Protein AF-A0A6H1ZCY2-F1 (af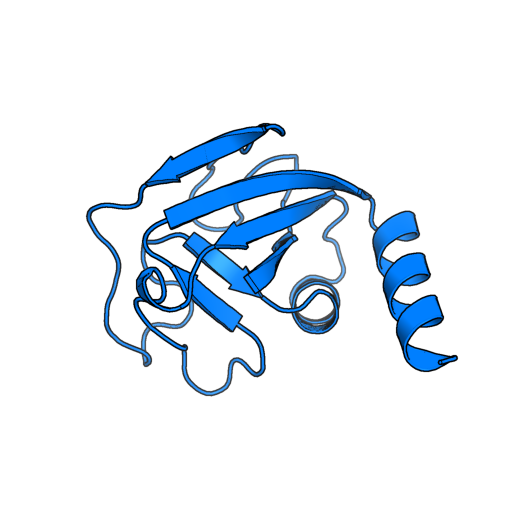db_monomer_lite)

Sequence (107 aa):
MRFWKYLNKGESPYQNFKYEVGKEYNFDDCEKSEYVLCGKGGNVATLTWCLRDNLNADEFIEVEFQVKDIVAIPINSDGKFRVSYFKVLRKINRKQAIRLLNKLIIK

Organism: NCBI:txid1070528

Radius of gyration: 13.06 Å; chains: 1; bounding box: 31×29×37 Å

Secondary structure (DSSP, 8-state):
-EEEEEEBTTB-TTT--B--TT-EEE-SS----TT-TT-SSEEEE-HHHHHHH-TT--EEEEEE--GGGEEE--TT-SSEEEESEEEEEEEEEHHHHHHHHHHHH--

pLDDT: mean 91.14, std 8.17, range [51.06, 98.44]

Structure (mmCIF, N/CA/C/O backbone):
data_AF-A0A6H1ZCY2-F1
#
_entry.id   AF-A0A6H1ZCY2-F1
#
loop_
_atom_site.group_PDB
_atom_site.id
_atom_site.type_symbol
_atom_site.label_atom_id
_atom_site.label_alt_id
_atom_site.label_comp_id
_atom_site.label_asym_id
_atom_site.label_entity_id
_atom_site.label_seq_id
_atom_site.pdbx_PDB_ins_code
_atom_site.Cartn_x
_atom_site.Cartn_y
_atom_site.Cartn_z
_atom_site.occupancy
_atom_site.B_iso_or_equiv
_atom_site.auth_seq_id
_atom_site.auth_comp_id
_atom_site.auth_asym_id
_atom_site.auth_atom_id
_atom_site.pdbx_PDB_model_num
ATOM 1 N N . MET A 1 1 ? -0.878 -12.682 -2.612 1.00 94.06 1 MET A N 1
ATOM 2 C CA . MET A 1 1 ? -0.162 -12.152 -1.429 1.00 94.06 1 MET A CA 1
ATOM 3 C C . MET A 1 1 ? -0.888 -10.916 -0.937 1.00 94.06 1 MET A C 1
ATOM 5 O O . MET A 1 1 ? -1.398 -10.191 -1.779 1.00 94.06 1 MET A O 1
ATOM 9 N N . ARG A 1 2 ? -0.950 -10.680 0.383 1.00 96.56 2 ARG A N 1
ATOM 10 C CA . ARG A 1 2 ? -1.617 -9.504 0.971 1.00 96.56 2 ARG A CA 1
ATOM 11 C C . ARG A 1 2 ? -0.656 -8.665 1.796 1.00 96.56 2 ARG A C 1
ATOM 13 O O . ARG A 1 2 ? -0.003 -9.194 2.691 1.00 96.56 2 ARG A O 1
ATOM 20 N N . PHE A 1 3 ? -0.578 -7.383 1.470 1.00 97.19 3 PHE A N 1
ATOM 21 C CA . PHE A 1 3 ? 0.339 -6.412 2.068 1.00 97.19 3 PHE A CA 1
ATOM 22 C C . PHE A 1 3 ? -0.369 -5.074 2.257 1.00 97.19 3 PHE A C 1
ATOM 24 O O . PHE A 1 3 ? -1.536 -4.916 1.906 1.00 97.19 3 PHE A O 1
ATOM 31 N N . TRP A 1 4 ? 0.336 -4.113 2.838 1.00 97.31 4 TRP A N 1
ATOM 32 C CA . TRP A 1 4 ? -0.220 -2.845 3.271 1.00 97.31 4 TRP A CA 1
ATOM 33 C C . TRP A 1 4 ? 0.495 -1.667 2.635 1.00 97.31 4 TRP A C 1
ATOM 35 O O . TRP A 1 4 ? 1.678 -1.722 2.313 1.00 97.31 4 TRP A O 1
ATOM 45 N N . LYS A 1 5 ? -0.220 -0.560 2.495 1.00 95.69 5 LYS A N 1
ATOM 46 C CA . LYS A 1 5 ? 0.364 0.738 2.179 1.00 95.69 5 LYS A CA 1
ATOM 47 C C . LYS A 1 5 ? -0.249 1.772 3.105 1.00 95.69 5 LYS A C 1
ATOM 49 O O . LYS A 1 5 ? -1.472 1.864 3.187 1.00 95.69 5 LYS A O 1
ATOM 54 N N . TYR A 1 6 ? 0.587 2.532 3.805 1.00 95.19 6 TYR A N 1
ATOM 55 C CA . TYR A 1 6 ? 0.099 3.689 4.543 1.00 95.19 6 TYR A CA 1
ATOM 56 C C . TYR A 1 6 ? -0.135 4.865 3.595 1.00 95.19 6 TYR A C 1
ATOM 58 O O . TYR A 1 6 ? 0.557 5.012 2.579 1.00 95.19 6 TYR A O 1
ATOM 66 N N . LEU A 1 7 ? -1.125 5.681 3.932 1.00 92.75 7 LEU A N 1
ATOM 67 C CA . LEU A 1 7 ? -1.483 6.897 3.219 1.00 92.75 7 LEU A CA 1
ATOM 68 C C . LEU A 1 7 ? -1.310 8.094 4.155 1.00 92.75 7 LEU A C 1
ATOM 70 O O . LEU A 1 7 ? -1.483 7.970 5.364 1.00 92.75 7 LEU A O 1
ATOM 74 N N . ASN A 1 8 ? -0.984 9.247 3.581 1.00 86.38 8 ASN A N 1
ATOM 75 C CA . ASN A 1 8 ? -0.963 10.528 4.271 1.00 86.38 8 ASN A CA 1
ATOM 76 C C . ASN A 1 8 ? -2.121 11.359 3.718 1.00 86.38 8 ASN A C 1
ATOM 78 O O . ASN A 1 8 ? -2.075 11.755 2.554 1.00 86.38 8 ASN A O 1
ATOM 82 N N . LYS A 1 9 ? -3.163 11.610 4.523 1.00 83.75 9 LYS A N 1
ATOM 83 C CA . LYS A 1 9 ? -4.367 12.351 4.086 1.00 83.75 9 LYS A CA 1
ATOM 84 C C . LYS A 1 9 ? -5.001 11.758 2.811 1.00 83.75 9 LYS A C 1
ATOM 86 O O . LYS A 1 9 ? -5.373 12.480 1.888 1.00 83.75 9 LYS A O 1
ATOM 91 N N . GLY A 1 10 ? -5.085 10.432 2.739 1.00 82.31 10 GLY A N 1
ATOM 92 C CA . GLY A 1 10 ? -5.663 9.696 1.614 1.00 82.31 10 GLY A CA 1
ATOM 93 C C . GLY A 1 10 ? -4.737 9.476 0.415 1.00 82.31 10 GLY A C 1
ATOM 94 O O . GLY A 1 10 ? -5.161 8.835 -0.549 1.00 82.31 10 GLY A O 1
ATOM 95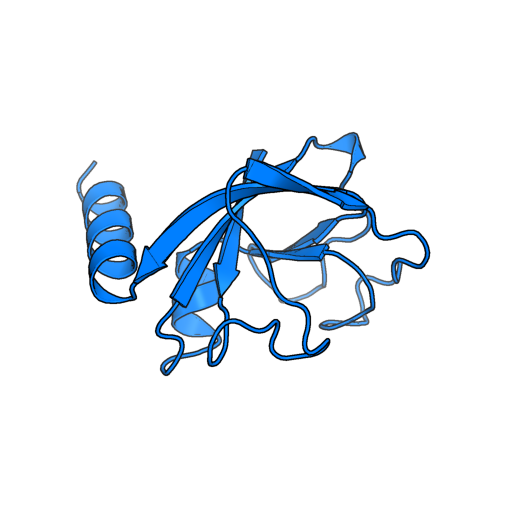 N N . GLU A 1 11 ? -3.490 9.950 0.466 1.00 85.44 11 GLU A N 1
ATOM 96 C CA . GLU A 1 11 ? -2.552 9.909 -0.659 1.00 85.44 11 GLU A CA 1
ATOM 97 C C . GLU A 1 11 ? -1.277 9.107 -0.368 1.00 85.44 11 GLU A C 1
ATOM 99 O O . GLU A 1 11 ? -0.807 8.996 0.765 1.00 85.44 11 GLU A O 1
ATOM 104 N N . SER A 1 12 ? -0.689 8.537 -1.423 1.00 84.00 12 SER A N 1
ATOM 105 C CA . SER A 1 12 ? 0.646 7.935 -1.369 1.00 84.00 12 SER A CA 1
ATOM 106 C C . SER A 1 12 ? 1.692 8.993 -0.979 1.00 84.00 12 SER A C 1
ATOM 108 O O . SER A 1 12 ? 1.777 10.003 -1.676 1.00 84.00 12 SER A O 1
ATOM 110 N N . PRO A 1 13 ? 2.573 8.736 0.006 1.00 79.06 13 PRO A N 1
ATOM 111 C CA . PRO A 1 13 ? 3.531 9.723 0.526 1.00 79.06 13 PRO A CA 1
ATOM 112 C C . PRO A 1 13 ? 4.496 10.307 -0.512 1.00 79.06 13 PRO A C 1
ATOM 114 O O . PRO A 1 13 ? 4.999 11.407 -0.335 1.00 79.06 13 PRO A O 1
ATOM 117 N N . TYR A 1 14 ? 4.778 9.545 -1.571 1.00 70.88 14 TYR A N 1
ATOM 118 C CA . TYR A 1 14 ? 5.786 9.880 -2.581 1.00 70.88 14 TYR A CA 1
ATOM 119 C C . TYR A 1 14 ? 5.204 10.191 -3.963 1.00 70.88 14 TYR A C 1
ATOM 121 O O . TYR A 1 14 ? 5.938 10.618 -4.845 1.00 70.88 14 TYR A O 1
ATOM 129 N N . GLN A 1 15 ? 3.916 9.926 -4.195 1.00 70.44 15 GLN A N 1
ATOM 130 C CA . GLN A 1 15 ? 3.334 9.983 -5.545 1.00 70.44 15 GLN A CA 1
ATOM 131 C C . GLN A 1 15 ? 1.989 10.719 -5.600 1.00 70.44 15 GLN A C 1
ATOM 133 O O . GLN A 1 15 ? 1.362 10.710 -6.654 1.00 70.44 15 GLN A O 1
ATOM 138 N N . ASN A 1 16 ? 1.520 11.297 -4.482 1.00 78.06 16 ASN A N 1
ATOM 139 C CA . ASN A 1 16 ? 0.212 11.965 -4.347 1.00 78.06 16 ASN A CA 1
ATOM 140 C C . ASN A 1 16 ? -0.946 11.168 -4.977 1.00 78.06 16 ASN A C 1
ATOM 142 O O . ASN A 1 16 ? -1.897 11.706 -5.538 1.00 78.06 16 ASN A O 1
ATOM 146 N N . PHE A 1 17 ? -0.831 9.840 -4.929 1.00 84.88 17 PHE A N 1
ATOM 147 C CA . PHE A 1 17 ? -1.738 8.931 -5.611 1.00 84.88 17 PHE A CA 1
ATOM 148 C C . PHE A 1 17 ? -2.833 8.480 -4.649 1.00 84.88 17 PHE A C 1
ATOM 150 O O . PHE A 1 17 ? -2.523 8.026 -3.542 1.00 84.88 17 PHE A O 1
ATOM 157 N N . LYS A 1 18 ? -4.096 8.575 -5.074 1.00 90.56 18 LYS A N 1
ATOM 158 C CA . LYS A 1 18 ? -5.263 8.153 -4.289 1.00 90.56 18 LYS A CA 1
ATOM 159 C C . LYS A 1 18 ? -5.688 6.742 -4.659 1.00 90.56 18 LYS A C 1
ATOM 161 O O . LYS A 1 18 ? -5.736 6.381 -5.831 1.00 90.56 18 LYS A O 1
ATOM 166 N N . TYR A 1 19 ? -6.042 5.969 -3.642 1.00 92.88 19 TYR A N 1
ATOM 167 C CA . TYR A 1 19 ? -6.469 4.584 -3.797 1.00 92.88 19 TYR A CA 1
ATOM 168 C C . TYR A 1 19 ? -7.908 4.399 -3.330 1.00 92.88 19 TYR A C 1
ATOM 170 O O . TYR A 1 19 ? -8.283 4.835 -2.239 1.00 92.88 19 TYR A O 1
ATOM 178 N N . GLU A 1 20 ? -8.692 3.705 -4.145 1.00 94.94 20 GLU A N 1
ATOM 179 C CA . GLU A 1 20 ? -10.088 3.379 -3.883 1.00 94.94 20 GLU A CA 1
ATOM 180 C C . GLU A 1 20 ? -10.240 1.883 -3.616 1.00 94.94 20 GLU A C 1
ATOM 182 O O . GLU A 1 20 ? -9.610 1.050 -4.266 1.00 94.94 20 GLU A O 1
ATOM 187 N N . VAL A 1 21 ? -11.096 1.535 -2.656 1.00 97.25 21 VAL A N 1
ATOM 188 C CA . VAL A 1 21 ? -11.386 0.137 -2.318 1.00 97.25 21 VAL A CA 1
ATOM 189 C C . VAL A 1 21 ? -12.079 -0.555 -3.492 1.00 97.25 21 VAL A C 1
ATOM 191 O O . VAL A 1 21 ? -12.992 0.000 -4.095 1.00 97.25 21 VAL A O 1
ATOM 194 N N . GLY A 1 22 ? -11.648 -1.777 -3.806 1.00 97.56 22 GLY A N 1
ATOM 195 C CA . GLY A 1 22 ? -12.163 -2.582 -4.911 1.00 97.56 22 GLY A CA 1
ATOM 196 C C . GLY A 1 22 ? -11.494 -2.303 -6.258 1.00 97.56 22 GLY A C 1
ATOM 197 O O . GLY A 1 22 ? -11.631 -3.129 -7.160 1.00 97.56 22 GLY A O 1
ATOM 198 N N . LYS A 1 23 ? -10.743 -1.199 -6.391 1.00 97.81 23 LYS A N 1
ATOM 199 C CA . LYS A 1 23 ? -10.030 -0.855 -7.626 1.00 97.81 23 LYS A CA 1
ATOM 200 C C . LYS A 1 23 ? -8.686 -1.564 -7.753 1.00 97.81 23 LYS A C 1
ATOM 202 O O . LYS A 1 23 ? -8.066 -1.983 -6.772 1.00 97.81 23 LYS A O 1
ATOM 207 N N . GLU A 1 24 ? -8.261 -1.670 -9.001 1.00 97.62 24 GLU A N 1
ATOM 208 C CA . GLU A 1 24 ? -7.037 -2.316 -9.451 1.00 97.62 24 GLU A CA 1
ATOM 209 C C . GLU A 1 24 ? -6.129 -1.268 -10.091 1.00 97.62 24 GLU A C 1
ATOM 211 O O . GLU A 1 24 ? -6.606 -0.338 -10.745 1.00 97.62 24 GLU A O 1
ATOM 216 N N . TYR A 1 25 ? -4.825 -1.399 -9.865 1.00 96.25 25 TYR A N 1
ATOM 217 C CA . TYR A 1 25 ? -3.834 -0.409 -10.264 1.00 96.25 25 TYR A CA 1
ATOM 218 C C . TYR A 1 25 ? -2.655 -1.095 -10.941 1.00 96.25 25 TYR A C 1
ATOM 220 O O . TYR A 1 25 ? -2.068 -2.014 -10.371 1.00 96.25 25 TYR A O 1
ATOM 228 N N . ASN A 1 26 ? -2.316 -0.616 -12.139 1.00 96.12 26 ASN A N 1
ATOM 229 C CA . ASN A 1 26 ? -1.144 -1.022 -12.912 1.00 96.12 26 ASN A CA 1
ATOM 230 C C . ASN A 1 26 ? -0.107 0.108 -12.894 1.00 96.12 26 ASN A C 1
ATOM 232 O O . ASN A 1 26 ? -0.463 1.287 -12.947 1.00 96.12 26 ASN A O 1
ATOM 236 N N . PHE A 1 27 ? 1.168 -0.258 -12.811 1.00 93.69 27 PHE A N 1
ATOM 237 C CA . PHE A 1 27 ? 2.302 0.656 -12.780 1.00 93.69 27 PHE A CA 1
ATOM 238 C C . PHE A 1 27 ? 3.273 0.278 -13.907 1.00 93.69 27 PHE A C 1
ATOM 240 O O . PHE A 1 27 ? 4.060 -0.654 -13.762 1.00 93.69 27 PHE A O 1
ATOM 247 N N . ASP A 1 28 ? 3.217 1.001 -15.027 1.00 89.69 28 ASP A N 1
ATOM 248 C CA . ASP A 1 28 ? 3.939 0.613 -16.251 1.00 89.69 28 ASP A CA 1
ATOM 249 C C . ASP A 1 28 ? 5.447 0.930 -16.207 1.00 89.69 28 ASP A C 1
ATOM 251 O O . ASP A 1 28 ? 6.258 0.202 -16.774 1.00 89.69 28 ASP A O 1
ATOM 255 N N . ASP A 1 29 ? 5.844 1.990 -15.494 1.00 90.62 29 ASP A N 1
ATOM 256 C CA . ASP A 1 29 ? 7.236 2.463 -15.393 1.00 90.62 29 ASP A CA 1
ATOM 257 C C . ASP A 1 29 ? 7.820 2.191 -13.996 1.00 90.62 29 ASP A C 1
ATOM 259 O O . ASP A 1 29 ? 8.144 3.107 -13.234 1.00 90.62 29 ASP A O 1
ATOM 263 N N . CYS A 1 30 ? 7.858 0.916 -13.597 1.00 92.19 30 CYS A N 1
ATOM 264 C CA . CYS A 1 30 ? 8.411 0.527 -12.301 1.00 92.19 30 CYS A CA 1
ATOM 265 C C . CYS A 1 30 ? 9.942 0.574 -12.270 1.00 92.19 30 CYS A C 1
ATOM 267 O O . CYS A 1 30 ? 10.619 -0.003 -13.119 1.00 92.19 30 CYS A O 1
ATOM 269 N N . GLU A 1 31 ? 10.481 1.153 -11.197 1.00 94.12 31 GLU A N 1
ATOM 270 C CA . GLU A 1 31 ? 11.911 1.113 -10.893 1.00 94.12 31 GLU A CA 1
ATOM 271 C C . GLU A 1 31 ? 12.335 -0.312 -10.510 1.00 94.12 31 GLU A C 1
ATOM 273 O O . GLU A 1 31 ? 11.815 -0.882 -9.548 1.00 94.12 31 GLU A O 1
ATOM 278 N N . LYS A 1 32 ? 13.297 -0.887 -11.231 1.00 93.25 32 LYS A N 1
ATOM 279 C CA . LYS A 1 32 ? 13.730 -2.284 -11.055 1.00 93.25 32 LYS A CA 1
ATOM 280 C C . LYS A 1 32 ? 14.886 -2.436 -10.072 1.00 93.25 32 LYS A C 1
ATOM 282 O O . LYS A 1 32 ? 15.116 -3.532 -9.575 1.00 93.25 32 LYS A O 1
ATOM 287 N N . SER A 1 33 ? 15.599 -1.355 -9.771 1.00 92.62 33 SER A N 1
ATOM 288 C CA . SER A 1 33 ? 16.709 -1.380 -8.829 1.00 92.62 33 SER A CA 1
ATOM 289 C C . SER A 1 33 ? 16.219 -1.535 -7.388 1.00 92.62 33 SER A C 1
ATOM 291 O O . SER A 1 33 ? 15.393 -0.758 -6.889 1.00 92.62 33 SER A O 1
ATOM 293 N N . GLU A 1 34 ? 16.774 -2.526 -6.695 1.00 90.06 34 GLU A N 1
ATOM 294 C CA . GLU A 1 34 ? 16.586 -2.744 -5.258 1.00 90.06 34 GLU A CA 1
ATOM 295 C C . GLU A 1 34 ? 17.295 -1.690 -4.393 1.00 90.06 34 GLU A C 1
ATOM 297 O O . GLU A 1 34 ? 16.893 -1.458 -3.253 1.00 90.06 34 GLU A O 1
ATOM 302 N N . TYR A 1 35 ? 18.295 -0.994 -4.944 1.00 92.31 35 TYR A N 1
ATOM 303 C CA . TYR A 1 35 ? 19.022 0.083 -4.263 1.00 92.31 35 TYR A CA 1
ATOM 304 C C . TYR A 1 35 ? 18.214 1.383 -4.175 1.00 92.31 35 TYR A C 1
ATOM 306 O O . TYR A 1 35 ? 18.487 2.238 -3.333 1.00 92.31 35 TYR A O 1
ATOM 314 N N . VAL A 1 36 ? 17.194 1.546 -5.022 1.00 87.31 36 VAL A N 1
ATOM 315 C CA . VAL A 1 36 ? 16.286 2.692 -4.950 1.00 87.31 36 VAL A CA 1
ATOM 316 C C . VAL A 1 36 ? 15.178 2.348 -3.962 1.00 87.31 36 VAL A C 1
ATOM 318 O O . VAL A 1 36 ? 14.275 1.585 -4.286 1.00 87.31 36 VAL A O 1
ATOM 321 N N . LEU A 1 37 ? 15.201 2.910 -2.752 1.00 82.69 37 LEU A N 1
ATOM 322 C CA . LEU A 1 37 ? 14.251 2.525 -1.696 1.00 82.69 37 LEU A CA 1
ATOM 323 C C . LEU A 1 37 ? 12.805 2.954 -1.990 1.00 82.69 37 LEU A C 1
ATOM 325 O O . LEU A 1 37 ? 11.868 2.206 -1.706 1.00 82.69 37 LEU A O 1
ATOM 329 N N . CYS A 1 38 ? 12.611 4.132 -2.587 1.00 79.62 38 CYS A N 1
ATOM 330 C CA . CYS A 1 38 ? 11.301 4.725 -2.895 1.00 79.62 38 CYS A CA 1
ATOM 331 C C . CYS A 1 38 ? 11.141 5.014 -4.397 1.00 79.62 38 CYS A C 1
ATOM 333 O O . CYS A 1 38 ? 10.754 6.109 -4.792 1.00 79.62 38 CYS A O 1
ATOM 335 N N . GLY A 1 39 ? 11.465 4.028 -5.237 1.00 84.81 39 GLY A N 1
ATOM 336 C CA . GLY A 1 39 ? 11.325 4.122 -6.692 1.00 84.81 39 GLY A CA 1
ATOM 337 C C . GLY A 1 39 ? 9.874 4.054 -7.178 1.00 84.81 39 GLY A C 1
ATOM 338 O O . GLY A 1 39 ? 8.965 3.680 -6.425 1.00 84.81 39 GLY A O 1
ATOM 339 N N . LYS A 1 40 ? 9.664 4.392 -8.456 1.00 91.12 40 LYS A N 1
ATOM 340 C CA . LYS A 1 40 ? 8.353 4.334 -9.120 1.00 91.12 40 LYS A CA 1
ATOM 341 C C . LYS A 1 40 ? 7.751 2.928 -9.044 1.00 91.12 40 LYS A C 1
ATOM 343 O O . LYS A 1 40 ? 8.453 1.942 -9.241 1.00 91.12 40 LYS A O 1
ATOM 348 N N . GLY A 1 41 ? 6.450 2.846 -8.780 1.00 92.38 41 GLY A N 1
ATOM 349 C CA . GLY A 1 41 ? 5.686 1.598 -8.719 1.00 92.38 41 GLY A CA 1
ATOM 350 C C . GLY A 1 41 ? 4.827 1.478 -7.462 1.00 92.38 41 GLY A C 1
ATOM 351 O O . GLY A 1 41 ? 4.826 2.357 -6.592 1.00 92.38 41 GLY A O 1
ATOM 352 N N . GLY A 1 42 ? 4.122 0.355 -7.347 1.00 94.25 42 GLY A N 1
ATOM 353 C CA . GLY A 1 42 ? 3.323 0.014 -6.179 1.00 94.25 42 GLY A CA 1
ATOM 354 C C . GLY A 1 42 ? 4.208 -0.335 -4.986 1.00 94.25 42 GLY A C 1
ATOM 355 O O . GLY A 1 42 ? 4.610 -1.478 -4.817 1.00 94.25 42 GLY A O 1
ATOM 356 N N . ASN A 1 43 ? 4.532 0.651 -4.151 1.00 94.69 43 ASN A N 1
ATOM 357 C CA . ASN A 1 43 ? 5.301 0.427 -2.925 1.00 94.69 43 ASN A CA 1
ATOM 358 C C . ASN A 1 43 ? 4.367 -0.015 -1.789 1.00 94.69 43 ASN A C 1
ATOM 360 O O . ASN A 1 43 ? 3.543 0.784 -1.326 1.00 94.69 43 ASN A O 1
ATOM 364 N N . VAL A 1 44 ? 4.520 -1.266 -1.355 1.00 95.81 44 VAL A N 1
ATOM 365 C CA . VAL A 1 44 ? 3.686 -1.951 -0.354 1.00 95.81 44 VAL A CA 1
ATOM 366 C C . VAL A 1 44 ? 4.591 -2.654 0.654 1.00 95.81 44 VAL A C 1
ATOM 368 O O . VAL A 1 44 ? 5.722 -2.997 0.332 1.00 95.81 44 VAL A O 1
ATOM 371 N N . ALA A 1 45 ? 4.140 -2.852 1.885 1.00 96.12 45 ALA A N 1
ATOM 372 C CA . ALA A 1 45 ? 4.948 -3.449 2.936 1.00 96.12 45 ALA A CA 1
ATOM 373 C C . ALA A 1 45 ? 4.108 -4.189 3.982 1.00 96.12 45 ALA A C 1
ATOM 375 O O . ALA A 1 45 ? 2.877 -4.174 3.951 1.00 96.12 45 ALA A O 1
ATOM 376 N N . THR A 1 46 ? 4.762 -4.910 4.890 1.00 95.50 46 THR A N 1
ATOM 377 C CA . THR A 1 46 ? 4.071 -5.512 6.035 1.00 95.50 46 THR A CA 1
ATOM 378 C C . THR A 1 46 ? 3.434 -4.418 6.893 1.00 95.50 46 THR A C 1
ATOM 380 O O . THR 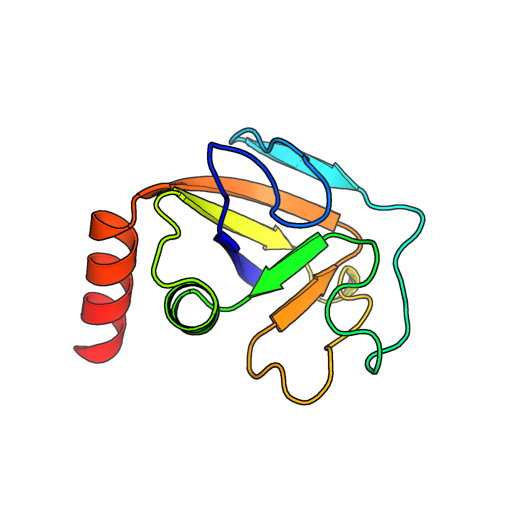A 1 46 ? 3.918 -3.286 6.950 1.00 95.50 46 THR A O 1
ATOM 383 N N . LEU A 1 47 ? 2.355 -4.748 7.609 1.00 94.81 47 LEU A N 1
ATOM 384 C CA . LEU A 1 47 ? 1.685 -3.766 8.468 1.00 94.81 47 LEU A CA 1
ATOM 385 C C . LEU A 1 47 ? 2.615 -3.241 9.574 1.00 94.81 47 LEU A C 1
ATOM 387 O O . LEU A 1 47 ? 2.588 -2.055 9.896 1.00 94.81 47 LEU A O 1
ATOM 391 N N . THR A 1 48 ? 3.472 -4.115 10.112 1.00 93.62 48 THR A N 1
ATOM 392 C CA . THR A 1 48 ? 4.512 -3.760 11.085 1.00 93.62 48 THR A CA 1
ATOM 393 C C . THR A 1 48 ? 5.499 -2.757 10.504 1.00 93.62 48 THR A C 1
ATOM 395 O O . THR A 1 48 ? 5.817 -1.771 11.168 1.00 93.62 48 THR A O 1
ATOM 398 N N . TRP A 1 49 ? 5.946 -2.972 9.263 1.00 93.62 49 TRP A N 1
ATOM 399 C CA . TRP A 1 49 ? 6.826 -2.032 8.579 1.00 93.62 49 TRP A CA 1
ATOM 400 C C . TRP A 1 49 ? 6.144 -0.674 8.405 1.00 93.62 49 TRP A C 1
ATOM 402 O O . TRP A 1 49 ? 6.703 0.335 8.818 1.00 93.62 49 TRP A O 1
ATOM 412 N N . CYS A 1 50 ? 4.901 -0.637 7.907 1.00 94.25 50 CYS A N 1
ATOM 413 C CA . CYS A 1 50 ? 4.169 0.620 7.711 1.00 94.25 50 CYS A CA 1
ATOM 414 C C . CYS A 1 50 ? 4.013 1.433 9.005 1.00 94.25 50 CYS A C 1
ATOM 416 O O . CYS A 1 50 ? 4.158 2.652 8.985 1.00 94.25 50 CYS A O 1
ATOM 418 N N . LEU A 1 51 ? 3.715 0.770 10.126 1.00 92.50 51 LEU A N 1
ATOM 419 C CA . LEU A 1 51 ? 3.542 1.436 11.420 1.00 92.50 51 LEU A CA 1
ATOM 420 C C . LEU A 1 51 ? 4.858 1.936 12.027 1.00 92.50 51 LEU A C 1
ATOM 422 O O . LEU A 1 51 ? 4.826 2.901 12.791 1.00 92.50 51 LEU A O 1
ATOM 426 N N . ARG A 1 52 ? 5.983 1.284 11.703 1.00 91.81 52 ARG A N 1
ATOM 427 C CA . ARG A 1 52 ? 7.331 1.689 12.123 1.00 91.81 52 ARG A CA 1
ATOM 428 C C . ARG A 1 52 ? 7.871 2.834 11.268 1.00 91.81 52 ARG A C 1
ATOM 430 O O . ARG A 1 52 ? 8.444 3.762 11.822 1.00 91.81 52 ARG A O 1
ATOM 437 N N . ASP A 1 53 ? 7.686 2.754 9.952 1.00 91.44 53 ASP A N 1
ATOM 438 C CA . ASP A 1 53 ? 8.194 3.732 8.982 1.00 91.44 53 ASP A CA 1
ATOM 439 C C . ASP A 1 53 ? 7.521 5.099 9.150 1.00 91.44 53 ASP A C 1
ATOM 441 O O . ASP A 1 53 ? 8.186 6.130 9.139 1.00 91.44 53 ASP A O 1
ATOM 445 N N . ASN A 1 54 ? 6.205 5.115 9.387 1.00 89.62 54 ASN A N 1
ATOM 446 C CA . ASN A 1 54 ? 5.471 6.350 9.629 1.00 89.62 54 ASN A CA 1
ATOM 447 C C . ASN A 1 54 ? 4.606 6.266 10.896 1.00 89.62 54 ASN A C 1
ATOM 449 O O . ASN A 1 54 ? 3.488 5.736 10.913 1.00 89.62 54 ASN A O 1
ATOM 453 N N . LEU A 1 55 ? 5.115 6.872 11.972 1.00 88.12 55 LEU A N 1
ATOM 454 C CA . LEU A 1 55 ? 4.433 6.956 13.268 1.00 88.12 55 LEU A CA 1
ATOM 455 C C . LEU A 1 55 ? 3.137 7.779 13.216 1.00 88.12 55 LEU A C 1
ATOM 457 O O . LEU A 1 55 ? 2.251 7.560 14.041 1.00 88.12 55 LEU A O 1
ATOM 461 N N . ASN A 1 56 ? 3.006 8.665 12.228 1.00 88.38 56 ASN A N 1
ATOM 462 C CA . ASN A 1 56 ? 1.874 9.575 12.074 1.00 88.38 56 ASN A CA 1
ATOM 463 C C . ASN A 1 56 ? 0.859 9.108 11.024 1.00 88.38 56 ASN A C 1
ATOM 465 O O . ASN A 1 56 ? -0.181 9.743 10.878 1.00 88.38 56 ASN A O 1
ATOM 469 N N . ALA A 1 57 ? 1.128 8.009 10.311 1.00 89.06 57 ALA A N 1
ATOM 470 C CA . ALA A 1 57 ? 0.167 7.436 9.379 1.00 89.06 57 ALA A CA 1
ATOM 471 C C . ALA A 1 57 ? -1.128 7.043 10.108 1.00 89.06 57 ALA A C 1
ATOM 473 O O . ALA A 1 57 ? -1.114 6.256 11.069 1.00 89.06 57 ALA A O 1
ATOM 474 N N . ASP A 1 58 ? -2.238 7.596 9.630 1.00 91.56 58 ASP A N 1
ATOM 475 C CA . ASP A 1 58 ? -3.591 7.424 10.150 1.00 91.56 58 ASP A CA 1
ATOM 476 C C . ASP A 1 58 ? -4.431 6.460 9.302 1.00 91.56 58 ASP A C 1
ATOM 478 O O . ASP A 1 58 ? -5.313 5.788 9.845 1.00 91.56 58 ASP A O 1
ATOM 482 N N . GLU A 1 59 ? -4.107 6.328 8.016 1.00 95.75 59 GLU A N 1
ATOM 483 C CA . GLU A 1 59 ? -4.795 5.488 7.039 1.00 95.75 59 GLU A CA 1
ATOM 484 C C . GLU A 1 59 ? -3.884 4.410 6.436 1.00 95.75 59 GLU A C 1
ATOM 486 O O . GLU A 1 59 ? -2.730 4.651 6.081 1.00 95.75 59 GLU A O 1
ATOM 491 N N . PHE A 1 60 ? -4.440 3.212 6.255 1.00 97.00 60 PHE A N 1
ATOM 492 C CA . PHE A 1 60 ? -3.756 2.068 5.657 1.00 97.00 60 PHE A CA 1
ATOM 493 C C . PHE A 1 60 ? -4.692 1.362 4.683 1.00 97.00 60 PHE A C 1
ATOM 495 O O . PHE A 1 60 ? -5.853 1.107 5.006 1.00 97.00 60 PHE A O 1
ATOM 502 N N . ILE A 1 61 ? -4.184 1.000 3.511 1.00 97.44 61 ILE A N 1
ATOM 503 C CA . ILE A 1 61 ? -4.887 0.130 2.567 1.00 97.44 61 ILE A CA 1
ATOM 504 C C . ILE A 1 61 ? -4.263 -1.259 2.584 1.00 97.44 61 ILE A C 1
ATOM 506 O O . ILE A 1 61 ? -3.040 -1.385 2.582 1.00 97.44 61 ILE A O 1
ATOM 510 N N . GLU A 1 62 ? -5.100 -2.292 2.609 1.00 98.19 62 GLU A N 1
ATOM 511 C CA . GLU A 1 62 ? -4.667 -3.659 2.325 1.00 98.19 62 GLU A CA 1
ATOM 512 C C . GLU A 1 62 ? -4.796 -3.896 0.832 1.00 98.19 62 GLU A C 1
ATOM 514 O O . GLU A 1 62 ? -5.838 -3.598 0.240 1.00 98.19 62 GLU A O 1
ATOM 519 N N . VAL A 1 63 ? -3.755 -4.456 0.238 1.00 98.38 63 VAL A N 1
ATOM 520 C CA . VAL A 1 63 ? -3.708 -4.746 -1.184 1.00 98.38 63 VAL A CA 1
ATOM 521 C C . VAL A 1 63 ? -3.372 -6.202 -1.433 1.00 98.38 63 VAL A C 1
ATOM 523 O O . VAL A 1 63 ? -2.725 -6.854 -0.612 1.00 98.38 63 VAL A O 1
ATOM 526 N N . GLU A 1 64 ? -3.794 -6.697 -2.587 1.00 98.44 64 GLU A N 1
ATOM 527 C CA . GLU A 1 64 ? -3.524 -8.045 -3.055 1.00 98.44 64 GLU A CA 1
ATOM 528 C C . GLU A 1 64 ? -2.822 -8.028 -4.409 1.00 98.44 64 GLU A C 1
ATOM 530 O O . GLU A 1 64 ? -3.210 -7.289 -5.311 1.00 98.44 64 GLU A O 1
ATOM 535 N N . PHE A 1 65 ? -1.787 -8.855 -4.535 1.00 97.81 65 PHE A N 1
ATOM 536 C CA . PHE A 1 65 ? -1.019 -9.058 -5.765 1.00 97.81 65 PHE A CA 1
ATOM 537 C C . PHE A 1 65 ? -0.462 -10.487 -5.823 1.00 97.81 65 PHE A C 1
ATOM 539 O O . PHE A 1 65 ? -0.460 -11.212 -4.820 1.00 97.81 65 PHE A O 1
ATOM 546 N N . GLN A 1 66 ? 0.003 -10.922 -6.987 1.00 97.69 66 GLN A N 1
ATOM 547 C CA . GLN A 1 66 ? 0.632 -12.223 -7.216 1.00 97.69 66 GLN A CA 1
ATOM 548 C C . GLN A 1 66 ? 2.160 -12.108 -7.203 1.00 97.69 66 GLN A C 1
ATOM 550 O O . GLN A 1 66 ? 2.717 -11.044 -7.432 1.00 97.69 66 GLN A O 1
ATOM 555 N N . VAL A 1 67 ? 2.865 -13.223 -6.983 1.00 96.56 67 VAL A N 1
ATOM 556 C CA . VAL A 1 67 ? 4.344 -13.240 -6.975 1.00 96.56 67 VAL A CA 1
ATOM 557 C C . VAL A 1 67 ? 4.926 -12.668 -8.275 1.00 96.56 67 VAL A C 1
ATOM 559 O O . VAL A 1 67 ? 5.905 -11.933 -8.230 1.00 96.56 67 VAL A O 1
ATOM 562 N N . LYS A 1 68 ? 4.281 -12.943 -9.417 1.00 96.88 68 LYS A N 1
ATOM 563 C CA . LYS A 1 68 ? 4.684 -12.436 -10.740 1.00 96.88 68 LYS A CA 1
ATOM 564 C C . LYS A 1 68 ? 4.634 -10.905 -10.864 1.00 96.88 68 LYS A C 1
ATOM 566 O O . LYS A 1 68 ? 5.245 -10.362 -11.774 1.00 96.88 68 LYS A O 1
ATOM 571 N N . ASP A 1 69 ? 3.894 -10.235 -9.982 1.00 97.25 69 ASP A N 1
ATOM 572 C CA . ASP A 1 69 ? 3.723 -8.782 -10.002 1.00 97.25 69 ASP A CA 1
ATOM 573 C C . ASP A 1 69 ? 4.842 -8.074 -9.215 1.00 97.25 69 ASP A C 1
ATOM 575 O O . ASP A 1 69 ? 4.908 -6.848 -9.209 1.00 97.25 69 ASP A O 1
ATOM 579 N N . ILE A 1 70 ? 5.725 -8.814 -8.527 1.00 96.38 70 ILE A N 1
ATOM 580 C CA . ILE A 1 70 ? 6.868 -8.244 -7.803 1.00 96.38 70 ILE A CA 1
ATOM 581 C C . ILE A 1 70 ? 7.933 -7.809 -8.808 1.00 96.38 70 ILE A C 1
ATOM 583 O O . ILE A 1 70 ? 8.456 -8.616 -9.571 1.00 96.38 70 ILE A O 1
ATOM 587 N N . VAL A 1 71 ? 8.286 -6.527 -8.761 1.00 96.06 71 VAL A N 1
ATOM 588 C CA . VAL A 1 71 ? 9.324 -5.927 -9.607 1.00 96.06 71 VAL A CA 1
ATOM 589 C C . VAL A 1 71 ? 10.664 -5.879 -8.885 1.00 96.06 71 VAL A C 1
ATOM 591 O O . VAL A 1 71 ? 11.693 -6.168 -9.485 1.00 96.06 71 VAL A O 1
ATOM 594 N N . ALA A 1 72 ? 10.659 -5.500 -7.606 1.00 94.44 72 ALA A N 1
ATOM 595 C CA . ALA A 1 72 ? 11.867 -5.405 -6.796 1.00 94.44 72 ALA A CA 1
ATOM 596 C C . ALA A 1 72 ? 11.547 -5.585 -5.309 1.00 94.44 72 ALA A C 1
ATOM 598 O O . ALA A 1 72 ? 10.456 -5.237 -4.840 1.00 94.44 72 ALA A O 1
ATOM 599 N N . ILE A 1 73 ? 12.529 -6.073 -4.556 1.00 93.19 73 ILE A N 1
ATOM 600 C CA . ILE A 1 73 ? 12.517 -6.104 -3.092 1.00 93.19 73 ILE A CA 1
ATOM 601 C C . ILE A 1 73 ? 13.608 -5.130 -2.646 1.00 93.19 73 ILE A C 1
ATOM 603 O O . ILE A 1 73 ? 14.779 -5.465 -2.779 1.00 93.19 73 ILE A O 1
ATOM 607 N N . PRO A 1 74 ? 13.275 -3.905 -2.197 1.00 90.25 74 PRO A N 1
ATOM 608 C CA . PRO A 1 74 ? 14.307 -2.937 -1.849 1.00 90.25 74 PRO A CA 1
ATOM 609 C C . PRO A 1 74 ? 15.225 -3.456 -0.736 1.00 90.25 74 PRO A C 1
ATOM 611 O O . PRO A 1 74 ? 14.754 -4.062 0.230 1.00 90.25 74 PRO A O 1
ATOM 614 N N . ILE A 1 75 ? 16.526 -3.202 -0.833 1.00 87.94 75 ILE A N 1
ATOM 615 C CA . ILE A 1 7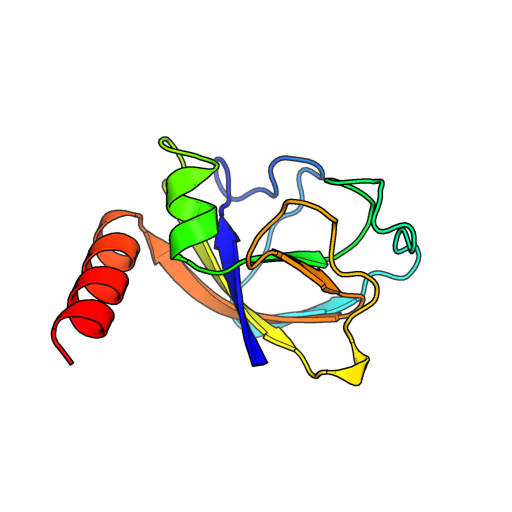5 ? 17.470 -3.648 0.200 1.00 87.94 75 ILE A CA 1
ATOM 616 C C . ILE A 1 75 ? 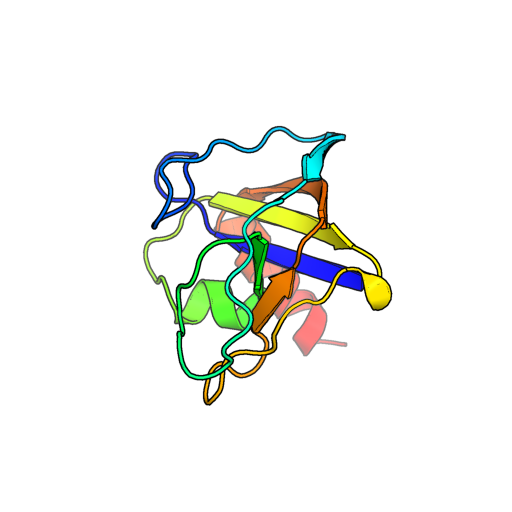17.199 -2.943 1.536 1.00 87.94 75 ILE A C 1
ATOM 618 O O . ILE A 1 75 ? 16.677 -1.827 1.566 1.00 87.94 75 ILE A O 1
ATOM 622 N N . ASN A 1 76 ? 17.551 -3.588 2.652 1.00 83.06 76 ASN A N 1
ATOM 623 C CA . ASN A 1 76 ? 17.395 -3.044 4.011 1.00 83.06 76 ASN A CA 1
ATOM 624 C C . ASN A 1 76 ? 15.968 -2.557 4.341 1.00 83.06 76 ASN A C 1
ATOM 626 O O . ASN A 1 76 ? 15.784 -1.645 5.147 1.00 83.06 76 ASN A O 1
ATOM 630 N N . SER A 1 77 ? 14.949 -3.132 3.695 1.00 76.94 77 SER A N 1
ATOM 631 C CA . SER A 1 77 ? 13.558 -2.684 3.814 1.00 76.94 77 SER A CA 1
ATOM 632 C C . SER A 1 77 ? 12.625 -3.705 4.472 1.00 76.94 77 SER A C 1
ATOM 634 O O . SER A 1 77 ? 11.415 -3.500 4.439 1.00 76.94 77 SER A O 1
ATOM 636 N N . ASP A 1 78 ? 13.184 -4.776 5.058 1.00 80.06 78 ASP A N 1
ATOM 637 C CA . ASP A 1 78 ? 12.531 -5.888 5.771 1.00 80.06 78 ASP A CA 1
ATOM 638 C C . ASP A 1 78 ? 10.998 -5.857 5.751 1.00 80.06 78 ASP A C 1
ATOM 640 O O . ASP A 1 78 ? 10.325 -5.331 6.644 1.00 80.06 78 ASP A O 1
ATOM 644 N N . GLY A 1 79 ? 10.441 -6.451 4.694 1.00 86.06 79 GLY A N 1
ATOM 645 C CA . GLY A 1 79 ? 9.003 -6.581 4.503 1.00 86.06 79 GLY A CA 1
ATOM 646 C C . GLY A 1 79 ? 8.378 -5.583 3.533 1.00 86.06 79 GLY A C 1
ATOM 647 O O . GLY A 1 79 ? 7.150 -5.525 3.498 1.00 86.06 79 GLY A O 1
ATOM 648 N N . LYS A 1 80 ? 9.161 -4.832 2.751 1.00 93.44 80 LYS A N 1
ATOM 649 C CA . LYS A 1 80 ? 8.675 -4.000 1.639 1.00 93.44 80 LYS A CA 1
ATOM 650 C C . LYS A 1 80 ? 8.843 -4.701 0.288 1.00 93.44 80 LYS A C 1
ATOM 652 O O . LYS A 1 80 ? 9.837 -5.365 0.024 1.00 93.44 80 LYS A O 1
ATOM 657 N N . PHE A 1 81 ? 7.871 -4.483 -0.588 1.00 95.19 81 PHE A N 1
ATOM 658 C CA . PHE A 1 81 ? 7.865 -4.902 -1.982 1.00 95.19 81 PHE A CA 1
ATOM 659 C C . PHE A 1 81 ? 7.552 -3.707 -2.877 1.00 95.19 81 PHE A C 1
ATOM 661 O O . PHE A 1 81 ? 6.765 -2.821 -2.522 1.00 95.19 81 PHE A O 1
ATOM 668 N N . ARG A 1 82 ? 8.142 -3.713 -4.069 1.00 95.31 82 ARG A N 1
ATOM 669 C CA . ARG A 1 82 ? 7.685 -2.906 -5.193 1.00 95.31 82 ARG A CA 1
ATOM 670 C C . ARG A 1 82 ? 7.005 -3.817 -6.198 1.00 95.31 82 ARG A C 1
ATOM 672 O O . ARG A 1 82 ? 7.613 -4.785 -6.650 1.00 95.31 82 ARG A O 1
ATOM 679 N N . VAL A 1 83 ? 5.768 -3.488 -6.547 1.00 96.56 83 VAL A N 1
ATOM 680 C CA . VAL A 1 83 ? 4.949 -4.278 -7.470 1.00 96.56 83 VAL A CA 1
ATOM 681 C C . VAL A 1 83 ? 4.498 -3.460 -8.679 1.00 96.56 83 VAL A C 1
ATOM 683 O O . VAL A 1 83 ? 4.317 -2.244 -8.579 1.00 96.56 83 VAL A O 1
ATOM 686 N N . SER A 1 84 ? 4.312 -4.136 -9.811 1.00 97.00 84 SER A N 1
ATOM 687 C CA . SER A 1 84 ? 3.758 -3.577 -11.052 1.00 97.00 84 SER A CA 1
ATOM 688 C C . SER A 1 84 ? 2.233 -3.572 -11.063 1.00 97.00 84 SER A C 1
ATOM 690 O O . SER A 1 84 ? 1.627 -2.842 -11.841 1.00 97.00 84 SER A O 1
ATOM 692 N N . TYR A 1 85 ? 1.606 -4.347 -10.180 1.00 97.62 85 TYR A N 1
ATOM 693 C CA . TYR A 1 85 ? 0.159 -4.456 -10.083 1.00 97.62 85 TYR A CA 1
ATOM 694 C C . TYR A 1 85 ? -0.284 -4.719 -8.644 1.00 97.62 85 TYR A C 1
ATOM 696 O O . TYR A 1 85 ? 0.363 -5.477 -7.919 1.00 97.62 85 TYR A O 1
ATOM 704 N N . PHE A 1 86 ? -1.411 -4.129 -8.239 1.00 98.00 86 PHE A N 1
ATOM 705 C CA . PHE A 1 86 ? -2.184 -4.630 -7.103 1.00 98.00 86 PHE A CA 1
ATOM 706 C C . PHE A 1 86 ? -3.663 -4.235 -7.165 1.00 98.00 86 PHE A C 1
ATOM 708 O O . PHE A 1 86 ? -4.053 -3.240 -7.778 1.00 98.00 86 PHE A O 1
ATOM 715 N N . LYS A 1 87 ? -4.478 -4.970 -6.406 1.00 98.31 87 LYS A N 1
ATOM 716 C CA . LYS A 1 87 ? -5.872 -4.647 -6.090 1.00 98.31 87 LYS A CA 1
ATOM 717 C C . LYS A 1 87 ? -6.012 -4.140 -4.665 1.00 98.31 87 LYS A C 1
ATOM 719 O O . LYS A 1 87 ? -5.444 -4.731 -3.753 1.00 98.31 87 LYS A O 1
ATOM 724 N N . VAL A 1 88 ? -6.812 -3.105 -4.437 1.00 98.25 88 VAL A N 1
ATOM 725 C CA . VAL A 1 88 ? -7.113 -2.608 -3.087 1.00 98.25 88 VAL A CA 1
ATOM 726 C C . VAL A 1 88 ? -8.290 -3.380 -2.501 1.00 98.25 88 VAL A C 1
ATOM 728 O O . VAL A 1 88 ? -9.405 -3.311 -3.011 1.00 98.25 88 VAL A O 1
ATOM 731 N N . LEU A 1 89 ? -8.063 -4.091 -1.398 1.00 98.31 89 LEU A N 1
ATOM 732 C CA . LEU A 1 89 ? -9.085 -4.920 -0.754 1.00 98.31 89 LEU A CA 1
ATOM 733 C C . LEU A 1 89 ? -9.925 -4.143 0.256 1.00 98.31 89 LEU A C 1
ATOM 735 O O . LEU A 1 89 ? -11.139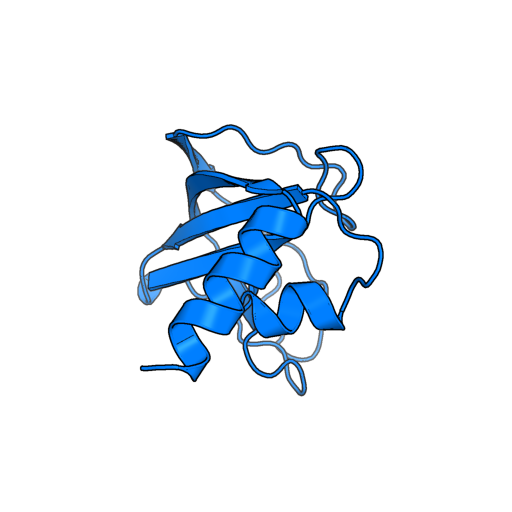 -4.315 0.325 1.00 98.31 89 LEU A O 1
ATOM 739 N N . ARG A 1 90 ? -9.277 -3.318 1.081 1.00 97.69 90 ARG A N 1
ATOM 740 C CA . ARG A 1 90 ? -9.941 -2.517 2.115 1.00 97.69 90 ARG A CA 1
ATOM 741 C C . ARG A 1 90 ? -9.056 -1.375 2.585 1.00 97.69 90 ARG A C 1
ATOM 743 O O . ARG A 1 90 ? -7.844 -1.392 2.384 1.00 97.69 90 ARG A O 1
ATOM 750 N N . LYS A 1 91 ? -9.677 -0.428 3.281 1.00 97.56 91 LYS A N 1
ATOM 751 C CA . LYS A 1 91 ? -9.018 0.664 3.995 1.00 97.56 91 LYS A CA 1
ATOM 752 C C . LYS A 1 91 ? -9.324 0.561 5.490 1.00 97.56 91 LYS A C 1
ATOM 754 O O . LYS A 1 91 ? -10.454 0.249 5.862 1.00 97.56 91 LYS A O 1
ATOM 759 N N . ILE A 1 92 ? -8.327 0.810 6.334 1.00 97.19 92 ILE A N 1
ATOM 760 C CA . ILE A 1 92 ? -8.445 0.822 7.796 1.00 97.19 92 ILE A CA 1
ATOM 761 C C . ILE A 1 92 ? -7.714 2.026 8.393 1.00 97.19 92 ILE A C 1
ATOM 763 O O . ILE A 1 92 ? -6.815 2.590 7.771 1.00 97.19 92 ILE A O 1
ATOM 767 N N . ASN A 1 93 ? -8.067 2.379 9.627 1.00 96.19 93 ASN A N 1
ATOM 768 C CA . ASN A 1 93 ? -7.358 3.395 10.400 1.00 96.19 93 ASN A CA 1
ATOM 769 C C . ASN A 1 93 ? -6.261 2.804 11.305 1.00 96.19 93 ASN A C 1
ATOM 771 O O . ASN A 1 93 ? -6.197 1.594 11.541 1.00 96.19 93 ASN A O 1
ATOM 775 N N . ARG A 1 94 ? -5.426 3.675 11.883 1.00 94.38 94 ARG A N 1
ATOM 776 C CA . ARG A 1 94 ? -4.332 3.291 12.795 1.00 94.38 94 ARG A CA 1
ATOM 777 C C . ARG A 1 94 ? -4.774 2.423 13.981 1.00 94.38 94 ARG A C 1
ATOM 779 O O . ARG A 1 94 ? -4.105 1.444 14.306 1.00 94.38 94 ARG A O 1
ATOM 786 N N . LYS A 1 95 ? -5.913 2.727 14.618 1.00 95.06 95 LYS A N 1
ATOM 787 C CA . LYS A 1 95 ? -6.438 1.933 15.750 1.00 95.06 95 LYS A CA 1
ATOM 788 C C . LYS A 1 95 ? -6.773 0.503 15.316 1.00 95.06 95 LYS A C 1
ATOM 790 O O . LYS A 1 95 ? -6.470 -0.454 16.029 1.00 95.06 95 LYS A O 1
ATOM 795 N N . GLN A 1 96 ? -7.383 0.349 14.142 1.00 96.81 96 GLN A N 1
ATOM 796 C CA . GLN A 1 96 ? -7.667 -0.954 13.544 1.00 96.81 96 GLN A CA 1
ATOM 797 C C . GLN A 1 96 ? -6.374 -1.688 13.163 1.00 96.81 96 GLN A C 1
ATOM 799 O O . GLN A 1 96 ? -6.272 -2.883 13.437 1.00 96.81 96 GLN A O 1
ATOM 804 N N . ALA A 1 97 ? -5.379 -0.985 12.614 1.00 95.44 97 ALA A N 1
ATOM 805 C CA . ALA A 1 97 ? -4.077 -1.551 12.256 1.00 95.44 97 ALA A CA 1
ATOM 806 C C . ALA A 1 97 ? -3.338 -2.134 13.474 1.00 95.44 97 ALA A C 1
ATOM 808 O O . ALA A 1 97 ? -2.946 -3.300 13.460 1.00 95.44 97 ALA A O 1
ATOM 809 N N . ILE A 1 98 ? -3.232 -1.367 14.565 1.00 94.00 98 ILE A N 1
ATOM 810 C CA . ILE A 1 98 ? -2.620 -1.829 15.823 1.00 94.00 98 ILE A CA 1
ATOM 811 C C . ILE A 1 98 ? -3.368 -3.051 16.372 1.00 94.00 98 ILE A C 1
ATOM 813 O O . ILE A 1 98 ? -2.756 -4.042 16.768 1.00 94.00 98 ILE A O 1
ATOM 817 N N . ARG A 1 99 ? -4.708 -3.030 16.347 1.00 94.94 99 ARG A N 1
ATOM 818 C CA . ARG A 1 99 ? -5.518 -4.171 16.798 1.00 94.94 99 ARG A CA 1
ATOM 819 C C . ARG A 1 99 ? -5.276 -5.427 15.955 1.00 94.94 99 ARG A C 1
ATOM 821 O O . ARG A 1 99 ? -5.305 -6.524 16.508 1.00 94.94 99 ARG A O 1
ATOM 828 N N . LEU A 1 100 ? -5.080 -5.287 14.642 1.00 93.62 100 LEU A N 1
ATOM 829 C CA . LEU A 1 100 ? -4.757 -6.412 13.762 1.00 93.62 100 LEU A CA 1
ATOM 830 C C . LEU A 1 100 ? -3.385 -7.001 14.093 1.00 93.62 100 LEU A C 1
ATOM 832 O O . LEU A 1 100 ? -3.294 -8.217 14.226 1.00 93.62 100 LEU A O 1
ATOM 836 N N . LEU A 1 101 ? -2.361 -6.166 14.300 1.00 88.94 101 LEU A N 1
ATOM 837 C CA . LEU A 1 101 ? -1.037 -6.645 14.709 1.00 88.94 101 LEU A CA 1
ATOM 838 C C . LEU A 1 101 ? -1.077 -7.396 16.041 1.00 88.94 101 LEU A C 1
ATOM 840 O O . LEU A 1 101 ? -0.561 -8.505 16.128 1.00 88.94 101 LEU A O 1
ATOM 844 N N . ASN A 1 102 ? -1.757 -6.857 17.054 1.00 89.00 102 ASN A N 1
ATOM 845 C CA . ASN A 1 102 ? -1.833 -7.515 18.361 1.00 89.00 102 ASN A CA 1
ATOM 846 C C . ASN A 1 102 ? -2.519 -8.888 18.285 1.00 89.00 102 ASN A C 1
ATOM 848 O O . ASN A 1 102 ? -2.112 -9.821 18.968 1.00 89.00 102 ASN A O 1
ATOM 852 N N . LYS A 1 103 ? -3.531 -9.049 17.421 1.00 86.38 103 LYS A N 1
ATOM 853 C CA . LYS A 1 103 ? -4.174 -10.354 17.192 1.00 86.38 103 LYS A CA 1
ATOM 854 C C . LYS A 1 103 ? -3.258 -11.378 16.518 1.00 86.38 103 LYS A C 1
ATOM 856 O O . LYS A 1 103 ? -3.526 -12.567 16.642 1.00 86.38 103 LYS A O 1
ATOM 861 N N . LEU A 1 104 ? -2.249 -10.929 15.773 1.00 75.25 104 LEU A N 1
ATOM 862 C CA . LEU A 1 104 ? -1.284 -11.800 15.101 1.00 75.25 104 LEU A CA 1
ATOM 863 C C . LEU A 1 104 ? -0.156 -12.246 16.038 1.00 75.25 104 LEU A C 1
ATOM 865 O O . LEU A 1 104 ? 0.412 -13.299 15.803 1.00 75.25 104 LEU A O 1
ATOM 869 N N . ILE A 1 105 ? 0.148 -11.467 17.082 1.00 67.88 105 ILE A N 1
ATOM 870 C CA . ILE A 1 105 ? 1.206 -11.768 18.064 1.00 67.88 105 ILE A CA 1
ATOM 871 C C . ILE A 1 105 ? 0.716 -12.728 19.165 1.00 67.88 105 ILE A C 1
ATOM 873 O O . ILE A 1 105 ? 1.512 -13.437 19.765 1.00 67.88 105 ILE A O 1
ATOM 877 N N . ILE A 1 106 ? -0.592 -12.744 19.447 1.00 60.62 106 ILE A N 1
ATOM 878 C CA . ILE A 1 106 ? -1.204 -13.576 20.505 1.00 60.62 106 ILE A CA 1
ATOM 879 C C . ILE A 1 106 ? -1.643 -14.962 19.969 1.00 60.62 106 ILE A C 1
ATOM 881 O O . ILE A 1 106 ? -2.191 -15.771 20.713 1.00 60.62 106 ILE A O 1
ATOM 885 N N . LYS A 1 107 ? -1.427 -15.246 18.681 1.00 51.06 107 LYS A N 1
ATOM 886 C CA . LYS A 1 107 ? -1.633 -16.574 18.083 1.00 51.06 107 LYS A CA 1
ATOM 887 C C . LYS A 1 107 ? -0.312 -17.311 17.964 1.00 51.06 107 LYS A C 1
ATOM 889 O O . LYS A 1 107 ? -0.356 -18.545 18.135 1.00 51.06 107 LYS A O 1
#

Foldseek 3Di:
DKFKAFADVQAHPPPRDHDDAQDKDFFPDFDQDLQPPDTGADKTFHLVLNCVVDVPGFKMWMKDDDPVQFRYNRPPSHGITGGRMIHTHDMDTPVVSVVVVVVVVVD